Protein AF-A0A9Q3P5B2-F1 (afdb_monomer)

Secondary structure (DSSP, 8-state):
---SSTTTTGGGS-HHHHHHHHHHTT---EEE-TTS-EES-GGG-SEEEEEETTEEEEEETT-EEEEEPTT--TT--TTT-GGGEEEHHHHHHHHHHTTS-HHHHHHHHHHHTPPPPPHHHHHHHHHHHTT---SS--TTBPPHHHHS----

Sequence (152 aa):
MANLVLAASASKFDPLLLLGQAISARTDIHLLSNDNTKVFNLSLAMHLSLPAPNGRVSVPISLSMCYRKPGAPHEASPARDPDHFYDSQSILCFYLNQDKGFATYIQEANQKGCSFVSATKQKAVADFLAGKSASTEPSSVVALEAALCRGH

Organism: NCBI:txid1389203

Structure (mmCIF, N/CA/C/O backbone):
data_AF-A0A9Q3P5B2-F1
#
_entry.id   AF-A0A9Q3P5B2-F1
#
loop_
_atom_site.group_PDB
_atom_site.id
_atom_site.type_symbol
_atom_site.label_atom_id
_atom_site.label_alt_id
_atom_site.label_comp_id
_atom_site.label_asym_id
_atom_site.label_entity_id
_atom_site.label_seq_id
_atom_site.pdbx_PDB_ins_code
_atom_site.Cartn_x
_atom_site.Cartn_y
_atom_site.Cartn_z
_atom_site.occupancy
_atom_site.B_iso_or_equiv
_atom_site.auth_seq_id
_atom_site.auth_comp_id
_atom_site.auth_asym_id
_atom_site.auth_atom_id
_atom_site.pdbx_PDB_model_num
ATOM 1 N N . MET A 1 1 ? -0.878 -30.769 -6.584 1.00 31.31 1 MET A N 1
ATOM 2 C CA . MET A 1 1 ? -0.146 -29.525 -6.901 1.00 31.31 1 MET A CA 1
ATOM 3 C C . MET A 1 1 ? -1.177 -28.486 -7.313 1.00 31.31 1 MET A C 1
ATOM 5 O O . MET A 1 1 ? -1.642 -28.515 -8.441 1.00 31.31 1 MET A O 1
ATOM 9 N N . ALA A 1 2 ? -1.656 -27.687 -6.360 1.00 30.56 2 ALA A N 1
ATOM 10 C CA . ALA A 1 2 ? -2.751 -26.742 -6.569 1.00 30.56 2 ALA A CA 1
ATOM 11 C C . ALA A 1 2 ? -2.158 -25.352 -6.793 1.00 30.56 2 ALA A C 1
ATOM 13 O O . ALA A 1 2 ? -1.792 -24.688 -5.832 1.00 30.56 2 ALA A O 1
ATOM 14 N N . ASN A 1 3 ? -1.991 -24.944 -8.049 1.00 40.62 3 ASN A N 1
ATOM 15 C CA . ASN A 1 3 ? -1.517 -23.596 -8.340 1.00 40.62 3 ASN A CA 1
ATOM 16 C C . ASN A 1 3 ? -1.984 -23.128 -9.719 1.00 40.62 3 ASN A C 1
ATOM 18 O O . ASN A 1 3 ? -1.167 -23.040 -10.623 1.00 40.62 3 ASN A O 1
ATOM 22 N N . LEU A 1 4 ? -3.293 -22.899 -9.910 1.00 36.22 4 LEU A N 1
ATOM 23 C CA . LEU A 1 4 ? -3.784 -22.121 -11.061 1.00 36.22 4 LEU A CA 1
ATOM 24 C C . LEU A 1 4 ? -5.281 -21.743 -10.988 1.00 36.22 4 LEU A C 1
ATOM 26 O O . LEU A 1 4 ? -6.031 -22.040 -11.908 1.00 36.22 4 LEU A O 1
ATOM 30 N N . VAL A 1 5 ? -5.772 -21.117 -9.910 1.00 35.19 5 VAL A N 1
ATOM 31 C CA . VAL A 1 5 ? -7.160 -20.578 -9.931 1.00 35.19 5 VAL A CA 1
ATOM 32 C C . VAL A 1 5 ? -7.284 -19.137 -9.415 1.00 35.19 5 VAL A C 1
ATOM 34 O O . VAL A 1 5 ? -8.241 -18.454 -9.764 1.00 35.19 5 VAL A O 1
ATOM 37 N N . LEU A 1 6 ? -6.310 -18.589 -8.678 1.00 42.22 6 LEU A N 1
ATOM 38 C CA . LEU A 1 6 ? -6.523 -17.296 -8.005 1.00 42.22 6 LEU A CA 1
ATOM 39 C C . LEU A 1 6 ? -6.334 -16.039 -8.880 1.00 42.22 6 LEU A C 1
ATOM 41 O O . LEU A 1 6 ? -6.799 -14.969 -8.499 1.00 42.22 6 LEU A O 1
ATOM 45 N N . ALA A 1 7 ? -5.717 -16.146 -10.061 1.00 40.78 7 ALA A N 1
ATOM 46 C CA . ALA A 1 7 ? -5.562 -15.007 -10.976 1.00 40.78 7 ALA A CA 1
ATOM 47 C C . ALA A 1 7 ? -6.824 -14.721 -11.819 1.00 40.78 7 ALA A C 1
ATOM 49 O O . ALA A 1 7 ? -7.017 -13.597 -12.274 1.00 40.78 7 ALA A O 1
ATOM 50 N N . ALA A 1 8 ? -7.715 -15.703 -12.003 1.00 39.31 8 ALA A N 1
ATOM 51 C CA . ALA A 1 8 ? -8.845 -15.586 -12.931 1.00 39.31 8 ALA A CA 1
ATOM 52 C C . ALA A 1 8 ? -10.009 -14.721 -12.404 1.00 39.31 8 ALA A C 1
ATOM 54 O O . ALA A 1 8 ? -10.822 -14.227 -13.182 1.00 39.31 8 ALA A O 1
ATOM 55 N N . SER A 1 9 ? -10.100 -14.495 -11.089 1.00 38.41 9 SER A N 1
ATOM 56 C CA . SER A 1 9 ? -11.084 -13.575 -10.494 1.00 38.41 9 SER A CA 1
ATOM 57 C C . SER A 1 9 ? -10.569 -12.141 -10.335 1.00 38.41 9 SER A C 1
ATOM 59 O O . SER A 1 9 ? -11.378 -11.235 -10.141 1.00 38.41 9 SER A O 1
ATOM 61 N N . ALA A 1 10 ? -9.256 -11.912 -10.469 1.00 46.03 10 ALA A N 1
ATOM 62 C CA . ALA A 1 10 ? -8.683 -10.566 -10.571 1.00 46.03 10 ALA A CA 1
ATOM 63 C C . ALA A 1 10 ? -8.991 -9.910 -11.931 1.00 46.03 10 ALA A C 1
ATOM 65 O O . ALA A 1 10 ? -8.880 -8.700 -12.074 1.00 46.03 10 ALA A O 1
ATOM 66 N N . SER A 1 11 ? -9.461 -10.680 -12.919 1.00 47.25 11 SER A N 1
ATOM 67 C CA . SER A 1 11 ? -9.774 -10.193 -14.267 1.00 47.25 11 SER A CA 1
ATOM 68 C C . SER A 1 11 ? -11.002 -9.271 -14.362 1.00 47.25 11 SER A C 1
ATOM 70 O O . SER A 1 11 ? -11.316 -8.818 -15.455 1.00 47.25 11 SER A O 1
ATOM 72 N N . LYS A 1 12 ? -11.725 -8.993 -13.262 1.00 57.88 12 LYS A N 1
ATOM 73 C CA . LYS A 1 12 ? -12.868 -8.051 -13.261 1.00 57.88 12 LYS A CA 1
ATOM 74 C C . LYS A 1 12 ? -12.664 -6.795 -12.416 1.00 57.88 12 LYS A C 1
ATOM 76 O O . LYS A 1 12 ? -13.380 -5.823 -12.633 1.00 57.88 12 LYS A O 1
ATOM 81 N N . PHE A 1 13 ? -11.730 -6.802 -11.466 1.00 69.88 13 PHE A N 1
ATOM 82 C CA . PHE A 1 13 ? -11.519 -5.681 -10.552 1.00 69.88 13 PHE A CA 1
ATOM 83 C C . PHE A 1 13 ? -10.031 -5.498 -10.274 1.00 69.88 13 PHE A C 1
ATOM 85 O O . PHE A 1 13 ? -9.366 -6.419 -9.803 1.00 69.88 13 PHE A O 1
ATOM 92 N N . ASP A 1 14 ? -9.528 -4.295 -10.538 1.00 83.19 14 ASP A N 1
ATOM 93 C CA . ASP A 1 14 ? -8.144 -3.942 -10.251 1.00 83.19 14 ASP A CA 1
ATOM 94 C C . ASP A 1 14 ? -7.922 -3.860 -8.723 1.00 83.19 14 ASP A C 1
ATOM 96 O O . ASP A 1 14 ? -8.624 -3.111 -8.035 1.00 83.19 14 ASP A O 1
ATOM 100 N N . PRO A 1 15 ? -6.981 -4.638 -8.156 1.00 88.75 15 PRO A N 1
ATOM 101 C CA . PRO A 1 15 ? -6.785 -4.722 -6.709 1.00 88.75 15 PRO A CA 1
ATOM 102 C C . PRO A 1 15 ? -6.264 -3.416 -6.100 1.00 88.75 15 PRO A C 1
ATOM 104 O O . PRO A 1 15 ? -6.534 -3.136 -4.932 1.00 88.75 15 PRO A O 1
ATOM 107 N N . LEU A 1 16 ? -5.548 -2.601 -6.877 1.00 89.19 16 LEU A N 1
ATOM 108 C CA . LEU A 1 16 ? -5.087 -1.286 -6.451 1.00 89.19 16 LEU A CA 1
ATOM 109 C C . LEU A 1 16 ? -6.268 -0.306 -6.369 1.00 89.19 16 LEU A C 1
ATOM 111 O O . LEU A 1 16 ? -6.365 0.443 -5.394 1.00 89.19 16 LEU A O 1
ATOM 115 N N . LEU A 1 17 ? -7.205 -0.364 -7.321 1.00 88.56 17 LEU A N 1
ATOM 116 C CA . LEU A 1 17 ? -8.460 0.391 -7.253 1.00 88.56 17 LEU A CA 1
ATOM 117 C C . LEU A 1 17 ? -9.342 -0.066 -6.089 1.00 88.56 17 LEU A C 1
ATOM 119 O O . LEU A 1 17 ? -9.851 0.783 -5.361 1.00 88.56 17 LEU A O 1
ATOM 123 N N . LEU A 1 18 ? -9.494 -1.376 -5.864 1.00 90.88 18 LEU A N 1
ATOM 124 C CA . LEU A 1 18 ? -10.247 -1.894 -4.713 1.00 90.88 18 LEU A CA 1
ATOM 125 C C . LEU A 1 18 ? -9.634 -1.436 -3.384 1.00 90.88 18 LEU A C 1
ATOM 127 O O . LEU A 1 18 ? -10.363 -1.070 -2.463 1.00 90.88 18 LEU A O 1
ATOM 131 N N . LEU A 1 19 ? -8.302 -1.411 -3.281 1.00 92.25 19 LEU A N 1
ATOM 132 C CA . LEU A 1 19 ? -7.610 -0.899 -2.101 1.00 92.25 19 LEU A CA 1
ATOM 133 C C . LEU A 1 19 ? -7.865 0.603 -1.904 1.00 92.25 19 LEU A C 1
ATOM 135 O O . LEU A 1 19 ? -8.199 1.020 -0.796 1.00 92.25 19 LEU A O 1
ATOM 139 N N . GLY A 1 20 ? -7.751 1.408 -2.965 1.00 91.19 20 GLY A N 1
ATOM 140 C CA . GLY A 1 20 ? -8.055 2.841 -2.917 1.00 91.19 20 GLY A CA 1
ATOM 141 C C . GLY A 1 20 ? -9.511 3.118 -2.529 1.00 91.19 20 GLY A C 1
ATOM 142 O O . GLY A 1 20 ? -9.782 3.925 -1.645 1.00 91.19 20 GLY A O 1
ATOM 143 N N . GLN A 1 21 ? -10.465 2.383 -3.104 1.00 91.19 21 GLN A N 1
ATOM 144 C CA . GLN A 1 21 ? -11.877 2.459 -2.719 1.00 91.19 21 GLN A CA 1
ATOM 145 C C . GLN A 1 21 ? -12.075 2.099 -1.247 1.00 91.19 21 GLN A C 1
ATOM 147 O O . GLN A 1 21 ? -12.769 2.821 -0.531 1.00 91.19 21 GLN A O 1
ATOM 152 N N . ALA A 1 22 ? -11.430 1.025 -0.781 1.00 92.69 22 ALA A N 1
ATOM 153 C CA . ALA A 1 22 ? -11.531 0.594 0.603 1.00 92.69 22 ALA A CA 1
ATOM 154 C C . ALA A 1 22 ? -11.029 1.673 1.574 1.00 92.69 22 ALA A C 1
ATOM 156 O O . ALA A 1 22 ? -11.700 1.967 2.565 1.00 92.69 22 ALA A O 1
ATOM 157 N N . ILE A 1 23 ? -9.890 2.290 1.248 1.00 92.81 23 ILE A N 1
ATOM 158 C CA . ILE A 1 23 ? -9.281 3.395 1.994 1.00 92.81 23 ILE A CA 1
ATOM 159 C C . ILE A 1 23 ? -10.186 4.632 1.988 1.00 92.81 23 ILE A C 1
ATOM 161 O O . ILE A 1 23 ? -10.502 5.168 3.051 1.00 92.81 23 ILE A O 1
ATOM 165 N N . SER A 1 24 ? -10.627 5.071 0.808 1.00 90.31 24 SER A N 1
ATOM 166 C CA . SER A 1 24 ? -11.441 6.279 0.636 1.00 90.31 24 SER A CA 1
ATOM 167 C C . SER A 1 24 ? -12.786 6.167 1.363 1.00 90.31 24 SER A C 1
ATOM 169 O O . SER A 1 24 ? -13.172 7.071 2.108 1.00 90.31 24 SER A O 1
ATOM 171 N N . ALA A 1 25 ? -13.452 5.014 1.249 1.00 91.19 25 ALA A N 1
ATOM 172 C CA . ALA A 1 25 ? -14.713 4.722 1.930 1.00 91.19 25 ALA A CA 1
ATOM 173 C C . ALA A 1 25 ? -14.545 4.350 3.415 1.00 91.19 25 ALA A C 1
ATOM 175 O O . ALA A 1 25 ? -15.542 4.131 4.104 1.00 91.19 25 ALA A O 1
ATOM 176 N N . ARG A 1 26 ? -13.304 4.269 3.922 1.00 90.31 26 ARG A N 1
ATOM 177 C CA . ARG A 1 26 ? -12.974 3.809 5.285 1.00 90.31 26 ARG A CA 1
ATOM 178 C C . ARG A 1 26 ? -13.572 2.439 5.622 1.00 90.31 26 ARG A C 1
ATOM 180 O O . ARG A 1 26 ? -13.943 2.166 6.762 1.00 90.31 26 ARG A O 1
ATOM 187 N N . THR A 1 27 ? -13.672 1.581 4.619 1.00 92.69 27 THR A N 1
ATOM 188 C CA . THR A 1 27 ? -14.105 0.192 4.777 1.00 92.69 27 THR A CA 1
ATOM 189 C C . THR A 1 27 ? -12.958 -0.688 5.250 1.00 92.69 27 THR A C 1
ATOM 191 O O . THR A 1 27 ? -11.793 -0.458 4.933 1.00 92.69 27 THR A O 1
ATOM 194 N N . ASP A 1 28 ? -13.308 -1.724 6.005 1.00 92.06 28 ASP A N 1
ATOM 195 C CA . ASP A 1 28 ? -12.334 -2.602 6.640 1.00 92.06 28 ASP A CA 1
ATOM 196 C C . ASP A 1 28 ? -11.510 -3.403 5.613 1.00 92.06 28 ASP A C 1
ATOM 198 O O . ASP A 1 28 ? -12.073 -4.048 4.720 1.00 92.06 28 ASP A O 1
ATOM 202 N N . ILE A 1 29 ? -10.183 -3.396 5.771 1.00 94.62 29 ILE A N 1
ATOM 203 C CA . ILE A 1 29 ? -9.214 -4.199 5.014 1.00 94.62 29 ILE A CA 1
ATOM 204 C C . ILE A 1 29 ? -8.669 -5.272 5.961 1.00 94.62 29 ILE A C 1
ATOM 206 O O . ILE A 1 29 ? -7.936 -4.952 6.898 1.00 94.62 29 ILE A O 1
ATOM 210 N N . HIS A 1 30 ? -8.968 -6.550 5.704 1.00 95.75 30 HIS A N 1
ATOM 211 C CA . HIS A 1 30 ? -8.414 -7.619 6.537 1.00 95.75 30 HIS A CA 1
ATOM 212 C C . HIS A 1 30 ? -7.038 -8.036 6.031 1.00 95.75 30 HIS A C 1
ATOM 214 O O . HIS A 1 30 ? -6.872 -8.355 4.852 1.00 95.75 30 HIS A O 1
ATOM 220 N N . LEU A 1 31 ? -6.091 -8.137 6.956 1.00 95.50 31 LEU A N 1
ATOM 221 C CA . LEU A 1 31 ? -4.859 -8.884 6.761 1.00 95.50 31 LEU A CA 1
ATOM 222 C C . LEU A 1 31 ? -5.120 -10.343 7.134 1.00 95.50 31 LEU A C 1
ATOM 224 O O . LEU A 1 31 ? -5.635 -10.615 8.218 1.00 95.50 31 LEU A O 1
ATOM 228 N N . LEU A 1 32 ? -4.780 -11.275 6.252 1.00 96.31 32 LEU A N 1
ATOM 229 C CA . LEU A 1 32 ? -5.000 -12.705 6.450 1.00 96.31 32 LEU A CA 1
ATOM 230 C C . LEU A 1 32 ? -3.672 -13.459 6.391 1.00 96.31 32 LEU A C 1
ATOM 232 O O . LEU A 1 32 ? -2.861 -13.208 5.501 1.00 96.31 32 LEU A O 1
ATOM 236 N N . SER A 1 33 ? -3.454 -14.389 7.320 1.00 94.75 33 SER A N 1
ATOM 237 C CA . SER A 1 33 ? -2.330 -15.331 7.289 1.00 94.75 33 SER A CA 1
ATOM 238 C C . SER A 1 33 ? -2.503 -16.387 6.186 1.00 94.75 33 SER A C 1
ATOM 240 O O . SER A 1 33 ? -3.492 -16.389 5.447 1.00 94.75 33 SER A O 1
ATOM 242 N N . ASN A 1 34 ? -1.541 -17.308 6.073 1.00 90.75 34 ASN A N 1
ATOM 243 C CA . ASN A 1 34 ? -1.633 -18.439 5.147 1.00 90.75 34 ASN A CA 1
ATOM 244 C C . ASN A 1 34 ? -2.848 -19.340 5.438 1.00 90.75 34 ASN A C 1
ATOM 246 O O . ASN A 1 34 ? -3.524 -19.788 4.519 1.00 90.75 34 ASN A O 1
ATOM 250 N N . ASP A 1 35 ? -3.179 -19.528 6.717 1.00 92.69 35 ASP A N 1
ATOM 251 C CA . ASP A 1 35 ? -4.324 -20.325 7.179 1.00 92.69 35 ASP A CA 1
ATOM 252 C C . ASP A 1 35 ? -5.647 -19.541 7.155 1.00 92.69 35 ASP A C 1
ATOM 254 O O . ASP A 1 35 ? -6.587 -19.850 7.887 1.00 92.69 35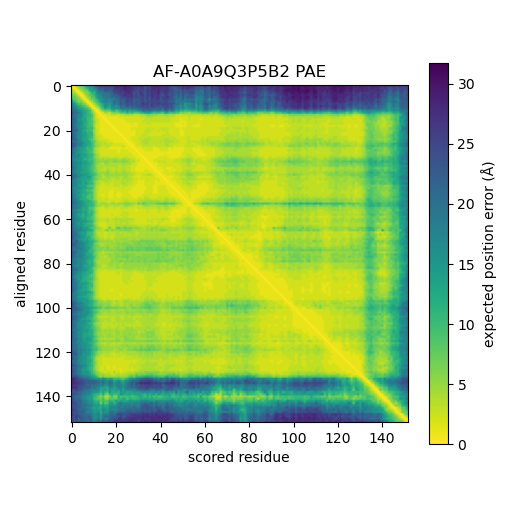 ASP A O 1
ATOM 258 N N . ASN A 1 36 ? -5.714 -18.475 6.349 1.00 89.44 36 ASN A N 1
ATOM 259 C CA . ASN A 1 36 ? -6.895 -17.633 6.162 1.00 89.44 36 ASN A CA 1
ATOM 260 C C . ASN A 1 36 ? -7.440 -17.012 7.468 1.00 89.44 36 ASN A C 1
ATOM 262 O O . ASN A 1 36 ? -8.622 -16.680 7.578 1.00 89.44 36 ASN A O 1
ATOM 266 N N . THR A 1 37 ? -6.574 -16.848 8.471 1.00 95.44 37 THR A N 1
ATOM 267 C CA . THR A 1 37 ? -6.921 -16.280 9.777 1.00 95.44 37 THR A CA 1
ATOM 268 C C . THR A 1 37 ? -6.583 -14.795 9.798 1.00 95.44 37 THR A C 1
ATOM 270 O O . THR A 1 37 ? -5.531 -14.389 9.304 1.00 95.44 37 THR A O 1
ATOM 273 N N . LYS A 1 38 ? -7.462 -13.965 10.374 1.00 95.19 38 LYS A N 1
ATOM 274 C CA . LYS A 1 38 ? -7.194 -12.527 10.504 1.00 95.19 38 LYS A CA 1
ATOM 275 C C . LYS A 1 38 ? -5.981 -12.280 11.396 1.00 95.19 38 LYS A C 1
ATOM 277 O O . LYS A 1 38 ? -5.909 -12.788 12.511 1.00 95.19 38 LYS A O 1
ATOM 282 N N . VAL A 1 39 ? -5.068 -11.451 10.910 1.00 95.44 39 VAL A N 1
ATOM 283 C CA . VAL A 1 39 ? -3.901 -10.961 11.645 1.00 95.44 39 VAL A CA 1
ATOM 284 C C . VAL A 1 39 ? -3.933 -9.437 11.707 1.00 95.44 39 VAL A C 1
ATOM 2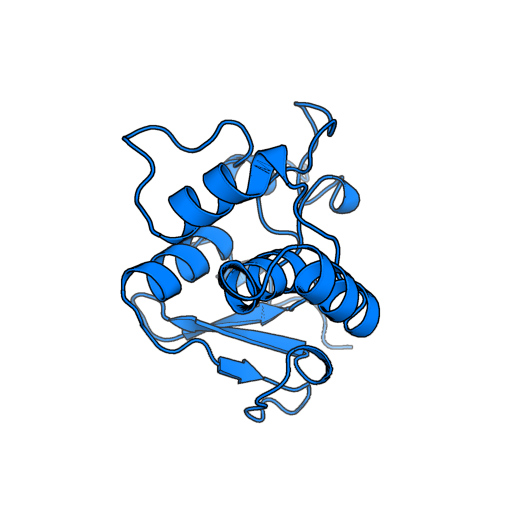86 O O . VAL A 1 39 ? -4.654 -8.786 10.956 1.00 95.44 39 VAL A O 1
ATOM 289 N N . PHE A 1 40 ? -3.147 -8.854 12.608 1.00 90.19 40 PHE A N 1
ATOM 290 C CA . PHE A 1 40 ? -3.120 -7.400 12.830 1.00 90.19 40 PHE A CA 1
ATOM 291 C C . PHE A 1 40 ? -1.777 -6.762 12.462 1.00 90.19 40 PHE A C 1
ATOM 293 O O . PHE A 1 40 ? -1.567 -5.574 12.685 1.00 90.19 40 PHE A O 1
ATOM 300 N N . ASN A 1 41 ? -0.860 -7.546 11.892 1.00 85.75 41 ASN A N 1
ATOM 301 C CA . ASN A 1 41 ? 0.449 -7.081 11.459 1.00 85.75 41 ASN A CA 1
ATOM 302 C C . ASN A 1 41 ? 0.723 -7.537 10.023 1.00 85.75 41 ASN A C 1
ATOM 304 O O . ASN A 1 41 ? 0.572 -8.714 9.699 1.00 85.75 41 ASN A O 1
ATOM 308 N N . LEU A 1 42 ? 1.174 -6.597 9.190 1.00 88.31 42 LEU A N 1
ATOM 309 C CA . LEU A 1 42 ? 1.624 -6.830 7.818 1.00 88.31 42 LEU A CA 1
ATOM 310 C C . LEU A 1 42 ? 2.714 -7.903 7.722 1.00 88.31 42 LEU A C 1
ATOM 312 O O . LEU A 1 42 ? 2.724 -8.638 6.746 1.00 88.31 42 LEU A O 1
ATOM 316 N N . SER A 1 43 ? 3.592 -8.034 8.722 1.00 87.88 43 SER A N 1
ATOM 317 C CA . SER A 1 43 ? 4.645 -9.064 8.728 1.00 87.88 43 SER A CA 1
ATOM 318 C C . SER A 1 43 ? 4.106 -10.498 8.814 1.00 87.88 43 SER A C 1
ATOM 320 O O . SER A 1 43 ? 4.815 -11.433 8.463 1.00 87.88 43 SER A O 1
ATOM 322 N N . LEU A 1 44 ? 2.874 -10.684 9.303 1.00 91.00 44 LEU A N 1
ATOM 323 C CA . LEU A 1 44 ? 2.217 -11.994 9.429 1.00 91.00 44 LEU A CA 1
ATOM 324 C C . LEU A 1 44 ? 1.173 -12.233 8.328 1.00 91.00 44 LEU A C 1
ATOM 326 O O . LEU A 1 44 ? 0.576 -13.308 8.252 1.00 91.00 44 LEU A O 1
ATOM 330 N N . ALA A 1 45 ? 0.905 -11.215 7.512 1.00 93.75 45 ALA A N 1
ATOM 331 C CA . ALA A 1 45 ? -0.112 -11.252 6.480 1.00 93.75 45 ALA A CA 1
ATOM 332 C C . ALA A 1 45 ? 0.454 -11.894 5.213 1.00 93.75 45 ALA A C 1
ATOM 334 O O . ALA A 1 45 ? 1.501 -11.484 4.734 1.00 93.75 45 ALA A O 1
ATOM 335 N N . MET A 1 46 ? -0.266 -12.856 4.645 1.00 94.50 46 MET A N 1
ATOM 336 C CA . MET A 1 46 ? 0.012 -13.442 3.330 1.00 94.50 46 MET A CA 1
ATOM 337 C C . MET A 1 46 ? -0.975 -12.949 2.270 1.00 94.50 46 MET A C 1
ATOM 339 O O . MET A 1 46 ? -0.625 -12.850 1.094 1.00 94.50 46 MET A O 1
ATOM 343 N N . HIS A 1 47 ? -2.188 -12.571 2.688 1.00 93.62 47 HIS A N 1
ATOM 344 C CA . HIS A 1 47 ? -3.221 -12.041 1.805 1.00 93.62 47 HIS A CA 1
ATOM 345 C C . HIS A 1 47 ? -3.886 -10.787 2.385 1.00 93.62 47 HIS A C 1
ATOM 347 O O . HIS A 1 47 ? -4.036 -10.637 3.599 1.00 93.62 47 HIS A O 1
ATOM 353 N N . LEU A 1 48 ? -4.334 -9.905 1.498 1.00 94.19 48 LEU A N 1
ATOM 354 C CA . LEU A 1 48 ? -5.256 -8.811 1.764 1.00 94.19 48 LEU A CA 1
ATOM 355 C C . LEU A 1 48 ? -6.654 -9.233 1.322 1.00 94.19 48 LEU A C 1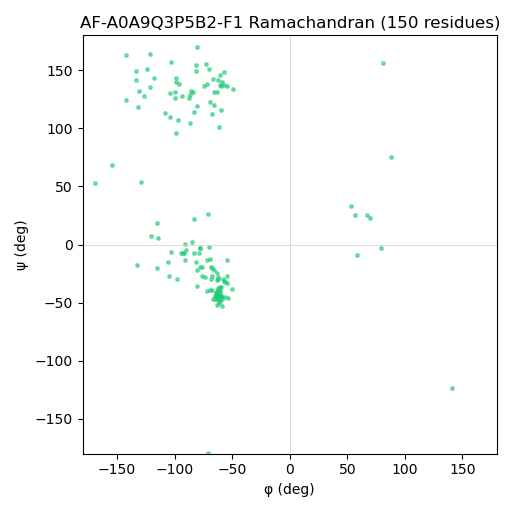
ATOM 357 O O . LEU A 1 48 ? -6.857 -9.594 0.167 1.00 94.19 48 LEU A O 1
ATOM 361 N N . SER A 1 49 ? -7.634 -9.150 2.213 1.00 94.81 49 SER A N 1
ATOM 362 C CA . SER A 1 49 ? -9.040 -9.297 1.842 1.00 94.81 49 SER A CA 1
ATOM 363 C C . SER A 1 49 ? -9.658 -7.919 1.667 1.00 94.81 49 SER A C 1
ATOM 365 O O . SER A 1 49 ? -9.905 -7.220 2.654 1.00 94.81 49 SER A O 1
ATOM 367 N N . LEU A 1 50 ? -9.922 -7.542 0.421 1.00 93.69 50 LEU A N 1
ATOM 368 C CA . LEU A 1 50 ? -10.468 -6.243 0.038 1.00 93.69 50 LEU A CA 1
ATOM 369 C C . LEU A 1 50 ? -11.983 -6.337 -0.192 1.00 93.69 50 LEU A C 1
ATOM 371 O O . LEU A 1 50 ? -12.438 -7.334 -0.755 1.00 93.69 50 LEU A O 1
ATOM 375 N N . PRO A 1 51 ? -12.778 -5.339 0.228 1.00 91.75 51 PRO A N 1
ATOM 376 C CA . PRO A 1 51 ? -14.188 -5.263 -0.140 1.00 91.75 51 PRO A CA 1
ATOM 377 C C . PRO A 1 51 ? -14.344 -5.112 -1.661 1.00 91.75 51 PRO A C 1
ATOM 379 O O . PRO A 1 51 ? -13.569 -4.414 -2.307 1.00 91.75 51 PRO A O 1
ATOM 382 N N . ALA A 1 52 ? -15.354 -5.769 -2.223 1.00 89.00 52 ALA A N 1
ATOM 383 C CA . ALA A 1 52 ? -15.724 -5.703 -3.635 1.00 89.00 52 ALA A CA 1
ATOM 384 C C . ALA A 1 52 ? -17.261 -5.728 -3.771 1.00 89.00 52 ALA A C 1
ATOM 386 O O . ALA A 1 52 ? -17.940 -6.148 -2.830 1.00 89.00 52 ALA A O 1
ATOM 387 N N . PRO A 1 53 ? -17.846 -5.332 -4.922 1.00 84.19 53 PRO A N 1
ATOM 388 C CA . PRO A 1 53 ? -19.303 -5.200 -5.070 1.00 84.19 53 PRO A CA 1
ATOM 389 C C . PRO A 1 53 ? -20.121 -6.453 -4.713 1.00 84.19 53 PRO A C 1
ATOM 391 O O . PRO A 1 53 ? -21.276 -6.347 -4.316 1.00 84.19 53 PRO A O 1
ATOM 394 N N . ASN A 1 54 ? -19.530 -7.641 -4.850 1.00 85.25 54 ASN A N 1
ATOM 395 C CA . ASN A 1 54 ? -20.162 -8.938 -4.606 1.00 85.25 54 ASN A CA 1
ATOM 396 C C . ASN A 1 54 ? -19.544 -9.714 -3.426 1.00 85.25 54 ASN A C 1
ATOM 398 O O . ASN A 1 54 ? -19.725 -10.927 -3.335 1.00 85.25 54 ASN A O 1
ATOM 402 N N . GLY A 1 55 ? -18.812 -9.043 -2.529 1.00 89.38 55 GLY A N 1
ATOM 403 C CA . GLY A 1 55 ? -18.237 -9.669 -1.340 1.00 89.38 55 GLY A CA 1
ATOM 404 C C . GLY A 1 55 ? -16.839 -9.155 -1.026 1.00 89.38 55 GLY A C 1
ATOM 405 O O . GLY A 1 55 ? -16.635 -7.960 -0.816 1.00 89.38 55 GLY A O 1
ATOM 406 N N . ARG A 1 56 ? -15.869 -10.068 -0.940 1.00 91.38 56 ARG A N 1
ATOM 407 C CA . ARG A 1 56 ? -14.463 -9.721 -0.716 1.00 91.38 56 ARG A CA 1
ATOM 408 C C . ARG A 1 56 ? -13.562 -10.480 -1.676 1.00 91.38 56 ARG A C 1
ATOM 410 O O . ARG A 1 56 ? -13.785 -11.658 -1.937 1.00 91.38 56 ARG A O 1
ATOM 417 N N . VAL A 1 57 ? -12.528 -9.807 -2.156 1.00 90.81 57 VAL A N 1
ATOM 418 C CA . VAL A 1 57 ? -11.486 -10.375 -3.014 1.00 90.81 57 VAL A CA 1
ATOM 419 C C . VAL A 1 57 ? -10.239 -10.584 -2.163 1.00 90.81 57 VAL A C 1
ATOM 421 O O . VAL A 1 57 ? -9.836 -9.683 -1.432 1.00 90.81 57 VAL A O 1
ATOM 424 N N . SER A 1 58 ? -9.649 -11.778 -2.230 1.00 91.31 58 SER A N 1
ATOM 425 C CA . SER A 1 58 ? -8.374 -12.073 -1.571 1.00 91.31 58 SER A CA 1
ATOM 426 C C . SER A 1 58 ? -7.226 -11.845 -2.549 1.00 91.31 58 SER A C 1
ATOM 428 O O . SER A 1 58 ? -7.252 -12.364 -3.663 1.00 91.31 58 SER A O 1
ATOM 430 N N . VAL A 1 59 ? -6.235 -11.061 -2.136 1.00 91.00 59 VAL A N 1
ATOM 431 C CA . VAL A 1 59 ? -5.104 -10.621 -2.955 1.00 91.00 59 VAL A CA 1
ATOM 432 C C . VAL A 1 59 ? -3.803 -10.968 -2.228 1.00 91.00 59 VAL A C 1
ATOM 434 O O . VAL A 1 59 ? -3.668 -10.589 -1.068 1.00 91.00 59 VAL A O 1
ATOM 437 N N . PRO A 1 60 ? -2.831 -11.661 -2.845 1.00 91.88 60 PRO A N 1
ATOM 438 C CA . PRO A 1 60 ? -1.535 -11.912 -2.209 1.00 91.88 60 PRO A CA 1
ATOM 439 C C . PRO A 1 60 ? -0.821 -10.603 -1.845 1.00 91.88 60 PRO A C 1
ATOM 441 O O . PRO A 1 60 ? -0.810 -9.672 -2.648 1.00 91.88 60 PRO A O 1
ATOM 444 N N . ILE A 1 61 ? -0.171 -10.525 -0.677 1.00 90.88 61 ILE A N 1
ATOM 445 C CA . ILE A 1 61 ? 0.549 -9.295 -0.280 1.00 90.88 61 ILE A CA 1
ATOM 446 C C . ILE A 1 61 ? 1.701 -8.955 -1.239 1.00 90.88 61 ILE A C 1
ATOM 448 O O . ILE A 1 61 ? 2.018 -7.786 -1.431 1.00 90.88 61 ILE A O 1
ATOM 452 N N . SER A 1 62 ? 2.280 -9.968 -1.887 1.00 88.62 62 SER A N 1
ATOM 453 C CA . SER A 1 62 ? 3.362 -9.828 -2.866 1.00 88.62 62 SER A CA 1
ATOM 454 C C . SER A 1 62 ? 2.862 -9.532 -4.281 1.00 88.62 62 SER A C 1
ATOM 456 O O . SER A 1 62 ? 3.670 -9.464 -5.201 1.00 88.62 62 SER A O 1
ATOM 458 N N . LEU A 1 63 ? 1.546 -9.392 -4.494 1.00 88.50 63 LEU A N 1
ATOM 459 C CA . LEU A 1 63 ? 1.020 -9.073 -5.817 1.00 88.50 63 LEU A CA 1
ATOM 460 C C . LEU A 1 63 ? 1.483 -7.672 -6.227 1.00 88.50 63 LEU A C 1
ATOM 462 O O . LEU A 1 63 ? 1.118 -6.695 -5.563 1.00 88.50 63 LEU A O 1
ATOM 466 N N . SER A 1 64 ? 2.222 -7.590 -7.337 1.00 87.06 64 SER A N 1
ATOM 467 C CA . SER A 1 64 ? 2.556 -6.335 -8.013 1.00 87.06 64 SER A CA 1
ATOM 468 C C . SER A 1 64 ? 1.282 -5.614 -8.436 1.00 87.06 64 SER A C 1
ATOM 470 O O . SER A 1 64 ? 0.501 -6.104 -9.251 1.00 87.06 64 SER A O 1
ATOM 472 N N . MET A 1 65 ? 1.068 -4.442 -7.854 1.00 84.38 65 MET A N 1
ATOM 473 C CA . MET A 1 65 ? -0.030 -3.551 -8.187 1.00 84.38 65 MET A CA 1
ATOM 474 C C . MET A 1 65 ? 0.324 -2.734 -9.422 1.00 84.38 65 MET A C 1
ATOM 476 O O . MET A 1 65 ? 1.486 -2.433 -9.668 1.00 84.38 65 MET A O 1
ATOM 480 N N . CYS A 1 66 ? -0.674 -2.278 -10.171 1.00 85.75 66 CYS A N 1
ATOM 481 C CA . CYS A 1 66 ? -0.464 -1.484 -11.379 1.00 85.75 66 CYS A CA 1
ATOM 482 C C . CYS A 1 66 ? 0.055 -0.048 -11.118 1.00 85.75 66 CYS A C 1
ATOM 484 O O . CYS A 1 66 ? -0.177 0.833 -11.936 1.00 85.75 66 CYS A O 1
ATOM 486 N N . TYR A 1 67 ? 0.758 0.211 -10.005 1.00 85.56 67 TYR A N 1
ATOM 487 C CA . TYR A 1 67 ? 1.390 1.493 -9.679 1.00 85.56 67 TYR A CA 1
ATOM 488 C C . TYR A 1 67 ? 2.906 1.424 -9.903 1.00 85.56 67 TYR A C 1
ATOM 490 O O . TYR A 1 67 ? 3.644 0.779 -9.154 1.00 85.56 67 TYR A O 1
ATOM 498 N N . ARG A 1 68 ? 3.385 2.121 -10.929 1.00 88.94 68 ARG A N 1
ATOM 499 C CA . ARG A 1 68 ? 4.781 2.135 -11.370 1.00 88.94 68 ARG A CA 1
ATOM 500 C C . ARG A 1 68 ? 5.696 2.907 -10.408 1.00 88.94 68 ARG A C 1
ATOM 502 O O . ARG A 1 68 ? 5.366 4.005 -9.947 1.00 88.94 68 ARG A O 1
ATOM 509 N N . LYS A 1 69 ? 6.881 2.355 -10.143 1.00 89.19 69 LYS A N 1
ATOM 510 C CA . LYS A 1 69 ? 7.960 2.993 -9.374 1.00 89.19 69 LYS A CA 1
ATOM 511 C C . LYS A 1 69 ? 8.633 4.120 -10.180 1.00 89.19 69 LYS A C 1
ATOM 513 O O . LYS A 1 69 ? 8.619 4.103 -11.411 1.00 89.19 69 LYS A O 1
ATOM 518 N N . PRO A 1 70 ? 9.260 5.112 -9.522 1.00 86.69 70 PRO A N 1
ATOM 519 C CA . PRO A 1 70 ? 10.072 6.116 -10.210 1.00 86.69 70 PRO A CA 1
ATOM 520 C C . PRO A 1 70 ? 11.169 5.485 -11.078 1.00 86.69 70 PRO A C 1
ATOM 522 O O . PRO A 1 70 ? 11.855 4.572 -10.630 1.00 86.69 70 PRO A O 1
ATOM 525 N N . GLY A 1 71 ? 11.354 5.998 -12.297 1.00 85.31 71 GLY A N 1
ATOM 526 C CA . GLY A 1 71 ? 12.418 5.554 -13.207 1.00 85.31 71 GLY A CA 1
ATOM 527 C C . GLY A 1 71 ? 12.141 4.246 -13.952 1.00 85.31 71 GLY A C 1
ATOM 528 O O . GLY A 1 71 ? 12.945 3.861 -14.794 1.00 85.31 71 GLY A O 1
ATOM 529 N N . ALA A 1 72 ? 11.016 3.579 -13.689 1.00 87.88 72 ALA A N 1
ATOM 530 C CA . ALA A 1 72 ? 10.619 2.410 -14.461 1.00 87.88 72 ALA A CA 1
ATOM 531 C C . ALA A 1 72 ? 10.276 2.776 -15.924 1.00 87.88 72 ALA A C 1
ATOM 533 O O . ALA A 1 72 ? 9.658 3.827 -16.151 1.00 87.88 72 ALA A O 1
ATOM 534 N N . PRO A 1 73 ? 10.623 1.914 -16.902 1.00 87.62 73 PRO A N 1
ATOM 535 C CA . PRO A 1 73 ? 10.324 2.130 -18.316 1.00 87.62 73 PRO A CA 1
ATOM 536 C C . PRO A 1 73 ? 8.832 2.322 -18.584 1.00 87.62 73 PRO A C 1
ATOM 538 O O . PRO A 1 73 ? 7.979 1.736 -17.911 1.00 87.62 73 PRO A O 1
ATOM 541 N N . HIS A 1 74 ? 8.500 3.119 -19.603 1.00 83.69 74 HIS A N 1
ATOM 542 C CA . HIS A 1 74 ? 7.100 3.368 -19.948 1.00 83.69 74 HIS A CA 1
ATOM 543 C C . HIS A 1 74 ? 6.399 2.121 -20.507 1.00 83.69 74 HIS A C 1
ATOM 545 O O . HIS A 1 74 ? 5.197 1.959 -20.296 1.00 83.69 74 HIS A O 1
ATOM 551 N N . GLU A 1 75 ? 7.142 1.227 -21.161 1.00 84.12 75 GLU A N 1
ATOM 552 C CA . GLU A 1 75 ? 6.625 -0.042 -21.689 1.00 84.12 75 GLU A CA 1
ATOM 553 C C . GLU A 1 75 ? 6.568 -1.178 -20.657 1.00 84.12 75 GLU A C 1
ATOM 555 O O . GLU A 1 75 ? 6.0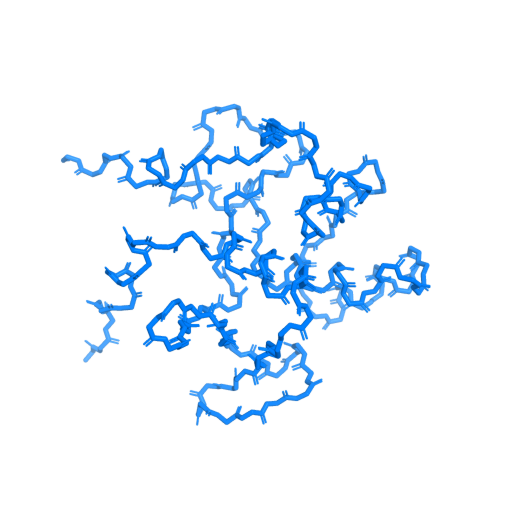09 -2.233 -20.954 1.00 84.12 75 GLU A O 1
ATOM 560 N N . ALA A 1 76 ? 7.111 -0.970 -19.450 1.00 84.62 76 ALA A N 1
ATOM 561 C CA . ALA A 1 76 ? 7.097 -1.982 -18.401 1.00 84.62 76 ALA A CA 1
ATOM 562 C C . ALA A 1 76 ? 5.655 -2.349 -18.036 1.00 84.62 76 ALA A C 1
ATOM 564 O O . ALA A 1 76 ? 4.806 -1.462 -17.864 1.00 84.62 76 ALA A O 1
ATOM 565 N N . SER A 1 77 ? 5.407 -3.644 -17.865 1.00 81.50 77 SER A N 1
ATOM 566 C CA . SER A 1 77 ? 4.106 -4.197 -17.488 1.00 81.50 77 SER A CA 1
ATOM 567 C C . SER A 1 77 ? 4.205 -4.914 -16.140 1.00 81.50 77 SER A C 1
ATOM 569 O O . SER A 1 77 ? 5.206 -5.574 -15.881 1.00 81.50 77 SER A O 1
ATOM 571 N N . PRO A 1 78 ? 3.188 -4.854 -15.268 1.00 77.25 78 PRO A N 1
ATOM 572 C CA . PRO A 1 78 ? 3.276 -5.489 -13.951 1.00 77.25 78 PRO A CA 1
ATOM 573 C C . PRO A 1 78 ? 3.324 -7.025 -14.030 1.00 77.25 78 PRO A C 1
ATOM 575 O O . PRO A 1 78 ? 3.792 -7.661 -13.092 1.00 77.25 78 PRO A O 1
ATOM 578 N N . ALA A 1 79 ? 2.883 -7.622 -15.145 1.00 77.38 79 ALA A N 1
ATOM 579 C CA . ALA A 1 79 ? 2.950 -9.065 -15.370 1.00 77.38 79 ALA A CA 1
ATOM 580 C C . ALA A 1 79 ? 4.335 -9.552 -15.835 1.00 77.38 79 ALA A C 1
ATOM 582 O O . ALA A 1 79 ? 4.736 -10.656 -15.475 1.00 77.38 79 ALA A O 1
ATOM 583 N N . ARG A 1 80 ? 5.052 -8.763 -16.651 1.00 81.00 80 ARG A N 1
ATOM 584 C CA . ARG A 1 80 ? 6.373 -9.145 -17.192 1.00 81.00 80 ARG A CA 1
ATOM 585 C C . ARG A 1 80 ? 7.533 -8.545 -16.401 1.00 81.00 80 ARG A C 1
ATOM 587 O O . ARG A 1 80 ? 8.580 -9.170 -16.303 1.00 81.00 80 ARG A O 1
ATOM 594 N N . ASP A 1 81 ? 7.318 -7.374 -15.810 1.00 86.12 81 ASP A N 1
ATOM 595 C CA . ASP A 1 81 ? 8.335 -6.550 -15.161 1.00 86.12 81 ASP A CA 1
ATOM 596 C C . ASP A 1 81 ? 7.903 -6.144 -13.731 1.00 86.12 81 ASP A C 1
ATOM 598 O O . ASP A 1 81 ? 7.863 -4.954 -13.402 1.00 86.12 81 ASP A O 1
ATOM 602 N N . PRO A 1 82 ? 7.536 -7.102 -12.857 1.00 84.19 82 PRO A N 1
ATOM 603 C CA . PRO A 1 82 ? 6.914 -6.823 -11.559 1.00 84.19 82 PRO A CA 1
ATOM 604 C C . PRO A 1 82 ? 7.760 -5.926 -10.642 1.00 84.19 82 PRO A C 1
ATOM 606 O O . PRO A 1 82 ? 7.199 -5.147 -9.870 1.00 84.19 82 PRO A O 1
ATOM 609 N N . ASP A 1 83 ? 9.090 -5.970 -10.755 1.00 89.00 83 ASP A N 1
ATOM 610 C CA . ASP A 1 83 ? 10.023 -5.146 -9.977 1.00 89.00 83 ASP A CA 1
ATOM 611 C C . ASP A 1 83 ? 9.883 -3.641 -10.233 1.00 89.00 83 ASP A C 1
ATOM 613 O O . ASP A 1 83 ? 10.198 -2.826 -9.358 1.00 89.00 83 ASP A O 1
ATOM 617 N N . HIS A 1 84 ? 9.367 -3.256 -11.402 1.00 90.69 84 HIS A N 1
ATOM 618 C CA . HIS A 1 84 ? 9.094 -1.868 -11.772 1.00 90.69 84 HIS A CA 1
ATOM 619 C C . HIS A 1 84 ? 7.817 -1.305 -11.146 1.00 90.69 84 HIS A C 1
ATOM 621 O O . HIS A 1 84 ? 7.524 -0.117 -11.301 1.00 90.69 84 HIS A O 1
ATOM 627 N N . PHE A 1 85 ? 7.078 -2.126 -10.408 1.00 90.94 85 PHE A N 1
ATOM 628 C CA . PHE A 1 85 ? 5.802 -1.783 -9.807 1.00 90.94 85 PHE A CA 1
ATOM 629 C C . PHE A 1 85 ? 5.838 -2.010 -8.299 1.00 90.94 85 PHE A C 1
ATOM 631 O O . PHE A 1 85 ? 6.611 -2.819 -7.784 1.00 90.94 85 PHE A O 1
ATOM 638 N N . TYR A 1 86 ? 5.044 -1.240 -7.563 1.00 91.38 86 TYR A N 1
ATOM 639 C CA . TYR A 1 86 ? 4.861 -1.487 -6.138 1.00 91.38 86 TYR A CA 1
ATOM 640 C C . TYR A 1 86 ? 3.962 -2.699 -5.936 1.00 91.38 86 TYR A C 1
ATOM 642 O O . TYR A 1 86 ? 2.932 -2.820 -6.587 1.00 91.38 86 TYR A O 1
ATOM 650 N N . ASP A 1 87 ? 4.322 -3.575 -5.010 1.00 91.44 87 ASP A N 1
ATOM 651 C CA . ASP A 1 87 ? 3.446 -4.643 -4.547 1.00 91.44 87 ASP A CA 1
ATOM 652 C C . ASP A 1 87 ? 2.427 -4.142 -3.505 1.00 91.44 87 ASP A C 1
ATOM 654 O O . ASP A 1 87 ? 2.500 -3.019 -2.987 1.00 91.44 87 ASP A O 1
ATOM 658 N N . SER A 1 88 ? 1.464 -5.005 -3.194 1.00 91.62 88 SER A N 1
ATOM 659 C CA . SER A 1 88 ? 0.359 -4.704 -2.284 1.00 91.62 88 SER A CA 1
ATOM 660 C C . SER A 1 88 ? 0.827 -4.393 -0.858 1.00 91.62 88 SER A C 1
ATOM 662 O O . SER A 1 88 ? 0.287 -3.491 -0.210 1.00 91.62 88 SER A O 1
ATOM 664 N N . GLN A 1 89 ? 1.854 -5.095 -0.375 1.00 93.50 89 GLN A N 1
ATOM 665 C CA . GLN A 1 89 ? 2.466 -4.868 0.933 1.00 93.50 89 GLN A CA 1
ATOM 666 C C . GLN A 1 89 ? 3.111 -3.480 1.000 1.00 93.50 89 GLN A C 1
ATOM 668 O O . GLN A 1 89 ? 2.920 -2.760 1.982 1.00 93.50 89 GLN A O 1
ATOM 673 N N . SER A 1 90 ? 3.840 -3.088 -0.045 1.00 93.94 90 SER A N 1
ATOM 674 C CA . SER A 1 90 ? 4.523 -1.796 -0.154 1.00 93.94 90 SER A CA 1
ATOM 675 C C . SER A 1 90 ? 3.542 -0.621 -0.128 1.00 93.94 90 SER A C 1
ATOM 677 O O . SER A 1 90 ? 3.719 0.319 0.655 1.00 93.94 90 SER A O 1
ATOM 679 N N . ILE A 1 91 ? 2.469 -0.688 -0.927 1.00 93.19 91 ILE A N 1
ATOM 680 C CA . ILE A 1 91 ? 1.429 0.353 -0.970 1.00 93.19 91 ILE A CA 1
ATOM 681 C C . ILE A 1 91 ? 0.692 0.457 0.371 1.00 93.19 91 ILE A C 1
ATOM 683 O O . ILE A 1 91 ? 0.512 1.560 0.896 1.00 93.19 91 ILE A O 1
ATOM 687 N N . LEU A 1 92 ? 0.310 -0.674 0.972 1.00 93.50 92 LEU A N 1
ATOM 688 C CA . LEU A 1 92 ? -0.392 -0.663 2.254 1.00 93.50 92 LEU A CA 1
ATOM 689 C C . LEU A 1 92 ? 0.513 -0.200 3.406 1.00 93.50 92 LEU A C 1
ATOM 691 O O . LEU A 1 92 ? 0.079 0.567 4.265 1.00 93.50 92 LEU A O 1
ATOM 695 N N . CYS A 1 93 ? 1.783 -0.613 3.417 1.00 94.06 93 CYS A N 1
ATOM 696 C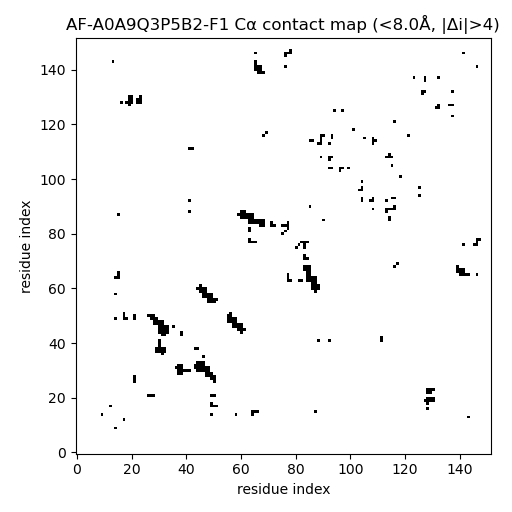 CA . CYS A 1 93 ? 2.752 -0.165 4.416 1.00 94.06 93 CYS A CA 1
ATOM 697 C C . CYS A 1 93 ? 2.974 1.349 4.343 1.00 94.06 93 CYS A C 1
ATOM 699 O O . CYS A 1 93 ? 3.060 1.999 5.384 1.00 94.06 93 CYS A O 1
ATOM 701 N N . PHE A 1 94 ? 3.024 1.923 3.138 1.00 94.06 94 PHE A N 1
ATOM 702 C CA . PHE A 1 94 ? 3.058 3.373 2.964 1.00 94.06 94 PHE A CA 1
ATOM 703 C C . PHE A 1 94 ? 1.824 4.045 3.581 1.00 94.06 94 PHE A C 1
ATOM 705 O O . PHE A 1 94 ? 1.969 4.918 4.437 1.00 94.06 94 PHE A O 1
ATOM 712 N N . TYR A 1 95 ? 0.620 3.595 3.216 1.00 92.50 95 TYR A N 1
ATOM 713 C CA . TYR A 1 95 ? -0.631 4.169 3.719 1.00 92.50 95 TYR A CA 1
ATOM 714 C C . TYR A 1 95 ? -0.723 4.158 5.256 1.00 92.50 95 TYR A C 1
ATOM 716 O O . TYR A 1 95 ? -1.051 5.173 5.869 1.00 92.50 95 TYR A O 1
ATOM 724 N N . LEU A 1 96 ? -0.368 3.040 5.897 1.00 91.50 96 LEU A N 1
ATOM 725 C CA . LEU A 1 96 ? -0.434 2.885 7.358 1.00 91.50 96 LEU A CA 1
ATOM 726 C C . LEU A 1 96 ? 0.585 3.736 8.134 1.00 91.50 96 LEU A C 1
ATOM 728 O O . LEU A 1 96 ? 0.503 3.828 9.362 1.00 91.50 96 LEU A O 1
ATOM 732 N N . ASN A 1 97 ? 1.570 4.321 7.451 1.00 92.38 97 ASN A N 1
ATOM 733 C CA . ASN A 1 97 ? 2.640 5.099 8.072 1.00 92.38 97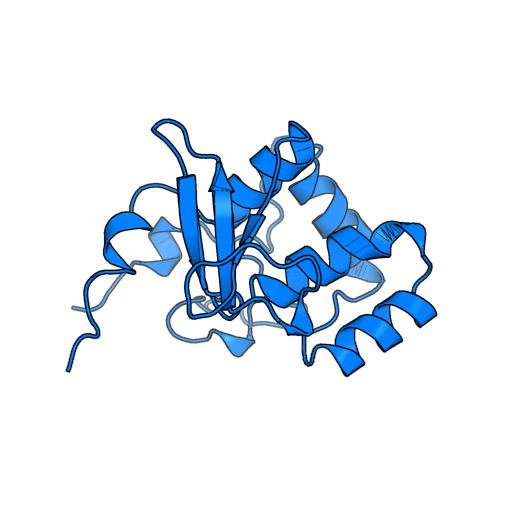 ASN A CA 1
ATOM 734 C C . ASN A 1 97 ? 2.707 6.550 7.576 1.00 92.38 97 A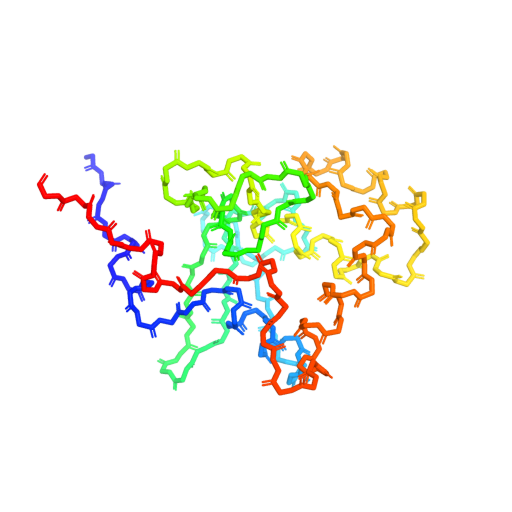SN A C 1
ATOM 736 O O . ASN A 1 97 ? 3.633 7.264 7.961 1.00 92.38 97 ASN A O 1
ATOM 740 N N . GLN A 1 98 ? 1.738 7.006 6.775 1.00 88.88 98 GLN A N 1
ATOM 741 C CA . GLN A 1 98 ? 1.746 8.346 6.174 1.00 88.88 98 GLN A CA 1
ATOM 742 C C . GLN A 1 98 ? 1.847 9.483 7.211 1.00 88.88 98 GLN A C 1
ATOM 744 O O . GLN A 1 98 ? 2.493 10.494 6.947 1.00 88.88 98 GLN A O 1
ATOM 749 N N . ASP A 1 99 ? 1.296 9.286 8.413 1.00 87.44 99 ASP A N 1
ATOM 750 C CA . ASP A 1 99 ? 1.289 10.284 9.493 1.00 87.44 99 ASP A CA 1
ATOM 751 C C . ASP A 1 99 ? 2.452 10.135 10.492 1.00 87.44 99 ASP A C 1
ATOM 753 O O . ASP A 1 99 ? 2.636 10.978 11.366 1.00 87.44 99 ASP A O 1
ATOM 757 N N . LYS A 1 100 ? 3.258 9.067 10.395 1.00 87.06 100 LYS A N 1
ATOM 758 C CA . LYS A 1 100 ? 4.300 8.735 11.392 1.00 87.06 100 LYS A CA 1
ATOM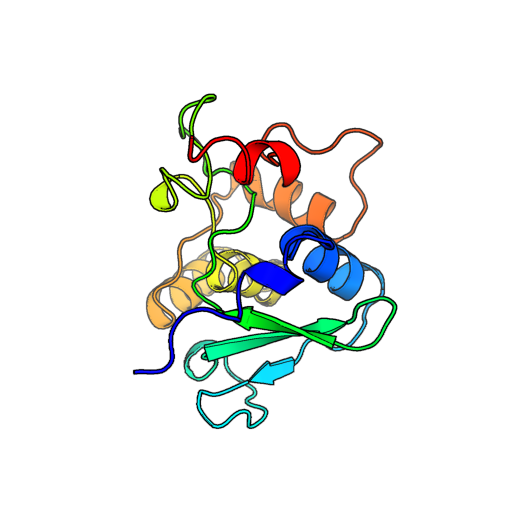 759 C C . LYS A 1 100 ? 5.676 9.344 11.094 1.00 87.06 100 LYS A C 1
ATOM 761 O O . LYS A 1 100 ? 6.631 9.110 11.837 1.00 87.06 100 LYS A O 1
ATOM 766 N N . GLY A 1 101 ? 5.783 10.102 10.003 1.00 85.88 101 GLY A N 1
ATOM 767 C CA . GLY A 1 101 ? 7.034 10.668 9.505 1.00 85.88 101 GLY A CA 1
ATOM 768 C C . GLY A 1 101 ? 7.879 9.677 8.694 1.00 85.88 101 GLY A C 1
ATOM 769 O O . GLY A 1 101 ? 7.785 8.457 8.837 1.00 85.88 101 GLY A O 1
ATOM 770 N N . PHE A 1 102 ? 8.734 10.220 7.821 1.00 87.62 102 PHE A N 1
ATOM 771 C CA . PHE A 1 102 ? 9.466 9.436 6.820 1.00 87.62 102 PHE A CA 1
ATOM 772 C C . PHE A 1 102 ? 10.444 8.419 7.431 1.00 87.62 102 PHE A C 1
ATOM 774 O O . PHE A 1 102 ? 10.501 7.283 6.975 1.00 87.62 102 PHE A O 1
ATOM 781 N N . ALA A 1 103 ? 11.182 8.788 8.483 1.00 90.38 103 ALA A N 1
ATOM 782 C CA . ALA A 1 103 ? 12.163 7.896 9.110 1.00 90.38 103 ALA A CA 1
ATOM 783 C C . ALA A 1 103 ? 11.508 6.637 9.708 1.00 90.38 103 ALA A C 1
ATOM 785 O O . ALA A 1 103 ? 11.946 5.521 9.431 1.00 90.38 103 ALA A O 1
ATOM 786 N N . THR A 1 104 ? 10.414 6.815 10.456 1.00 90.88 104 THR A N 1
ATOM 787 C CA . THR A 1 104 ? 9.616 5.719 11.025 1.00 90.88 104 THR A CA 1
ATOM 788 C C . THR A 1 104 ? 9.063 4.815 9.928 1.00 90.88 104 THR A C 1
ATOM 790 O O . THR A 1 104 ? 9.143 3.595 10.022 1.00 90.88 104 THR A O 1
ATOM 793 N N . TYR A 1 105 ? 8.549 5.407 8.846 1.00 92.75 105 TYR A N 1
ATOM 794 C CA . TYR A 1 105 ? 8.067 4.656 7.691 1.00 92.75 105 TYR A CA 1
ATOM 795 C C . TYR A 1 105 ? 9.158 3.774 7.064 1.00 92.75 105 TYR A C 1
ATOM 797 O O . TYR A 1 105 ? 8.917 2.596 6.810 1.00 92.75 105 TYR A O 1
ATOM 805 N N . ILE A 1 106 ? 10.359 4.315 6.842 1.00 93.12 106 ILE A N 1
ATOM 806 C CA . ILE A 1 106 ? 11.474 3.549 6.269 1.00 93.12 106 ILE A CA 1
ATOM 807 C C . ILE A 1 106 ? 11.894 2.406 7.196 1.00 93.12 106 ILE A C 1
ATOM 809 O O . ILE A 1 106 ? 12.169 1.303 6.723 1.00 93.12 106 ILE A O 1
ATOM 813 N N . GLN A 1 107 ? 11.915 2.629 8.511 1.00 92.69 107 GLN A N 1
ATOM 814 C CA . GLN A 1 107 ? 12.198 1.566 9.474 1.00 92.69 107 GLN A CA 1
ATOM 815 C C . GLN A 1 107 ? 11.161 0.437 9.383 1.00 92.69 107 GLN A C 1
ATOM 817 O O . GLN A 1 107 ? 11.533 -0.730 9.262 1.00 92.69 107 GLN A O 1
ATOM 822 N N . GLU A 1 108 ? 9.873 0.784 9.372 1.00 91.50 108 GLU A N 1
ATOM 823 C CA . GLU A 1 108 ? 8.768 -0.171 9.253 1.00 91.50 108 GLU A CA 1
ATOM 824 C C . GLU A 1 108 ? 8.809 -0.947 7.929 1.00 91.50 108 GLU A C 1
ATOM 826 O O . GLU A 1 108 ? 8.565 -2.154 7.917 1.00 91.50 108 GLU A O 1
ATOM 831 N N . ALA A 1 109 ? 9.127 -0.275 6.819 1.00 91.94 109 ALA A N 1
ATOM 832 C CA . ALA A 1 109 ? 9.238 -0.907 5.508 1.00 91.94 109 ALA A CA 1
ATOM 833 C C . ALA A 1 109 ? 10.379 -1.935 5.469 1.00 91.94 109 ALA A C 1
ATOM 835 O O . ALA A 1 109 ? 10.173 -3.067 5.034 1.00 91.94 109 ALA A O 1
ATOM 836 N N . ASN A 1 110 ? 11.549 -1.583 6.017 1.00 92.31 110 ASN A N 1
ATOM 837 C CA . ASN A 1 110 ? 12.688 -2.498 6.122 1.00 92.31 110 ASN A CA 1
ATOM 838 C C . ASN A 1 110 ? 12.368 -3.725 6.985 1.00 92.31 110 ASN A C 1
ATOM 840 O O . ASN A 1 110 ? 12.666 -4.846 6.584 1.00 92.31 110 ASN A O 1
ATOM 844 N N . GLN A 1 111 ? 11.724 -3.538 8.142 1.00 91.06 111 GLN A N 1
ATOM 845 C CA . GLN A 1 111 ? 11.333 -4.652 9.017 1.00 91.06 111 GLN A CA 1
ATOM 846 C C . GLN A 1 111 ? 10.346 -5.618 8.351 1.00 91.06 111 GLN A C 1
ATOM 848 O O . GLN A 1 111 ? 10.316 -6.803 8.678 1.00 91.06 111 GLN A O 1
ATOM 853 N N . LYS A 1 112 ? 9.523 -5.111 7.432 1.00 88.06 112 LYS A N 1
ATOM 854 C CA . LYS A 1 112 ? 8.518 -5.888 6.696 1.00 88.06 112 LYS A CA 1
ATOM 855 C C . LYS A 1 112 ? 9.033 -6.433 5.366 1.00 88.06 112 LYS A C 1
ATOM 857 O O . LYS A 1 112 ? 8.319 -7.208 4.738 1.00 88.06 112 LYS A O 1
ATOM 862 N N . GLY A 1 113 ? 10.238 -6.041 4.949 1.00 87.88 113 GLY A N 1
ATOM 863 C CA . GLY A 1 113 ? 10.825 -6.433 3.670 1.00 87.88 113 GLY A CA 1
ATOM 864 C C . GLY A 1 113 ? 10.102 -5.851 2.452 1.00 87.88 113 GLY A C 1
ATOM 865 O O . GLY A 1 113 ? 10.161 -6.455 1.386 1.00 87.88 113 GLY A O 1
ATOM 866 N N . CYS A 1 114 ? 9.411 -4.713 2.590 1.00 89.19 114 CYS A N 1
ATOM 867 C CA . CYS A 1 114 ? 8.676 -4.093 1.487 1.00 89.19 114 CYS A CA 1
ATOM 868 C C . CYS A 1 114 ? 9.405 -2.877 0.894 1.00 89.19 114 CYS A C 1
ATOM 870 O O . CYS A 1 114 ? 10.248 -2.239 1.530 1.00 89.19 114 CYS A O 1
ATOM 872 N N . SER A 1 115 ? 9.079 -2.551 -0.358 1.00 90.44 115 SER A N 1
ATOM 873 C CA . SER A 1 115 ? 9.623 -1.383 -1.051 1.00 90.44 115 SER A CA 1
ATOM 874 C C . SER A 1 115 ? 9.068 -0.083 -0.465 1.00 90.44 115 SER A C 1
ATOM 876 O O . SER A 1 115 ? 7.920 -0.011 -0.022 1.00 90.44 115 SER A O 1
ATOM 878 N N . PHE A 1 116 ? 9.857 0.990 -0.539 1.00 90.38 116 PHE A N 1
ATOM 879 C CA . PHE A 1 116 ? 9.430 2.309 -0.082 1.00 90.38 116 PHE A CA 1
ATOM 880 C C . PHE A 1 116 ? 8.937 3.213 -1.221 1.00 90.38 116 PHE A C 1
ATOM 882 O O . PHE A 1 116 ? 9.488 3.255 -2.324 1.00 90.38 116 PHE A O 1
ATOM 889 N N . VAL A 1 117 ? 7.910 4.006 -0.929 1.00 90.44 117 VAL A N 1
ATOM 890 C CA . VAL A 1 117 ? 7.450 5.112 -1.767 1.00 90.44 117 VAL A CA 1
ATOM 891 C C . VAL A 1 117 ? 8.359 6.309 -1.506 1.00 90.44 117 VAL A C 1
ATOM 893 O O . VAL A 1 117 ? 8.446 6.801 -0.376 1.00 90.44 117 VAL A O 1
ATOM 896 N N . SER A 1 118 ? 9.044 6.784 -2.550 1.00 86.19 118 SER A N 1
ATOM 897 C CA . SER A 1 118 ? 9.950 7.932 -2.445 1.00 86.19 118 SER A CA 1
ATOM 898 C C . SER A 1 118 ? 9.200 9.181 -1.985 1.00 86.19 118 SER A C 1
ATOM 900 O O . SER A 1 118 ? 8.054 9.397 -2.379 1.00 86.19 118 SER A O 1
ATOM 902 N N . ALA A 1 119 ? 9.861 10.046 -1.207 1.00 84.56 119 ALA A N 1
ATOM 903 C CA . ALA A 1 119 ? 9.260 11.268 -0.657 1.00 84.56 119 ALA A CA 1
ATOM 904 C C . ALA A 1 119 ? 8.541 12.119 -1.726 1.00 84.56 119 ALA A C 1
ATOM 906 O O . ALA A 1 119 ? 7.444 12.623 -1.502 1.00 84.56 119 ALA A O 1
ATOM 907 N N . THR A 1 120 ? 9.111 12.192 -2.933 1.00 82.94 120 THR A N 1
ATOM 908 C CA . THR A 1 120 ? 8.556 12.930 -4.079 1.00 82.94 120 THR A CA 1
ATOM 909 C C . THR A 1 120 ? 7.267 12.337 -4.654 1.00 82.94 120 THR A C 1
ATOM 911 O O . THR A 1 120 ? 6.535 13.036 -5.352 1.00 82.94 120 THR A O 1
ATOM 914 N N . LYS A 1 121 ? 6.963 11.064 -4.380 1.00 85.50 121 LYS A N 1
ATOM 915 C CA . LYS A 1 121 ? 5.752 10.376 -4.848 1.00 85.50 121 LYS A CA 1
ATOM 916 C C . LYS A 1 121 ? 4.704 10.169 -3.760 1.00 85.50 121 LYS A C 1
ATOM 918 O O . LYS A 1 121 ? 3.553 9.927 -4.108 1.00 85.50 121 LYS A O 1
ATOM 923 N N . GLN A 1 122 ? 5.050 10.319 -2.480 1.00 88.50 122 GLN A N 1
ATOM 924 C CA . GLN A 1 122 ? 4.137 10.042 -1.363 1.00 88.50 122 GLN A CA 1
ATOM 925 C C . GLN A 1 122 ? 2.809 10.791 -1.479 1.00 88.50 122 GLN A C 1
ATOM 927 O O . GLN A 1 122 ? 1.751 10.178 -1.370 1.00 88.50 122 GLN A O 1
ATOM 932 N N . LYS A 1 123 ? 2.848 12.093 -1.791 1.00 87.69 123 LYS A N 1
ATOM 933 C CA . LYS A 1 123 ? 1.624 12.885 -1.980 1.00 87.69 123 LYS A CA 1
ATOM 934 C C . LYS A 1 123 ? 0.748 12.325 -3.102 1.00 87.69 123 LYS A C 1
ATOM 936 O O . LYS A 1 123 ? -0.454 12.209 -2.913 1.00 87.69 123 LYS A O 1
ATOM 941 N N . ALA A 1 124 ? 1.341 11.971 -4.241 1.00 86.38 124 ALA A N 1
ATOM 942 C CA . ALA A 1 124 ? 0.602 11.459 -5.393 1.00 86.38 124 ALA A CA 1
ATOM 943 C C . ALA A 1 124 ? -0.009 10.075 -5.122 1.00 86.38 124 ALA A C 1
ATOM 945 O O . ALA A 1 124 ? -1.138 9.819 -5.524 1.00 86.38 124 ALA A O 1
ATOM 946 N N . VAL A 1 125 ? 0.709 9.191 -4.420 1.00 88.31 125 VAL A N 1
ATOM 947 C CA . VAL A 1 125 ? 0.179 7.879 -4.016 1.00 88.31 125 VAL A CA 1
ATOM 948 C C . VAL A 1 125 ? -0.953 8.049 -3.000 1.00 88.31 125 VAL A C 1
ATOM 950 O O . VAL A 1 125 ? -2.009 7.450 -3.166 1.00 88.31 125 VAL A O 1
ATOM 953 N N . ALA A 1 126 ? -0.768 8.882 -1.971 1.00 90.12 126 ALA A N 1
ATOM 954 C CA . ALA A 1 126 ? -1.782 9.103 -0.939 1.00 90.12 126 ALA A CA 1
ATOM 955 C C . ALA A 1 126 ? -3.059 9.743 -1.503 1.00 90.12 126 ALA A C 1
ATOM 957 O O . ALA A 1 126 ? -4.164 9.343 -1.147 1.00 90.12 126 ALA A O 1
ATOM 958 N N . ASP A 1 127 ? -2.911 10.718 -2.400 1.00 88.00 127 ASP A N 1
ATOM 959 C CA . ASP A 1 127 ? -4.024 11.372 -3.087 1.00 88.00 127 ASP A CA 1
ATOM 960 C C . ASP A 1 127 ? -4.830 10.384 -3.940 1.00 88.00 127 ASP A C 1
ATOM 962 O O . ASP A 1 127 ? -6.058 10.337 -3.842 1.00 88.00 127 ASP A O 1
ATOM 966 N N . PHE A 1 128 ? -4.126 9.525 -4.681 1.00 86.94 128 PHE A N 1
ATOM 967 C CA . PHE A 1 128 ? -4.730 8.452 -5.460 1.00 86.94 128 PHE A CA 1
ATOM 968 C C . PHE A 1 128 ? -5.495 7.457 -4.579 1.00 86.94 128 PHE A C 1
ATOM 970 O O . PHE A 1 128 ? -6.672 7.204 -4.826 1.00 86.94 128 PHE A O 1
ATOM 977 N N . LEU A 1 129 ? -4.878 6.948 -3.504 1.00 88.81 129 LEU A N 1
ATOM 978 C CA . LEU A 1 129 ? -5.538 6.017 -2.578 1.00 88.81 129 LEU A CA 1
ATOM 979 C C . LEU A 1 129 ? -6.739 6.646 -1.864 1.00 88.81 129 LEU A C 1
ATOM 981 O O . LEU A 1 129 ? -7.690 5.950 -1.530 1.00 88.81 129 LEU A O 1
ATOM 985 N N . ALA A 1 130 ? -6.716 7.957 -1.629 1.00 86.00 130 ALA A N 1
ATOM 986 C CA . ALA A 1 130 ? -7.837 8.673 -1.034 1.00 86.00 130 ALA A CA 1
ATOM 987 C C . ALA A 1 130 ? -8.964 8.983 -2.039 1.00 86.00 130 ALA A C 1
ATOM 989 O O . ALA A 1 130 ? -10.011 9.485 -1.624 1.00 86.00 130 ALA A O 1
ATOM 990 N N . GLY A 1 131 ? -8.769 8.717 -3.336 1.00 80.31 131 GLY A N 1
ATOM 991 C CA . GLY A 1 131 ? -9.709 9.086 -4.398 1.00 80.31 131 GLY A CA 1
ATOM 992 C C . GLY A 1 131 ? -9.784 10.596 -4.648 1.00 80.31 131 GLY A C 1
ATOM 993 O O . GLY A 1 131 ? -10.796 11.090 -5.135 1.00 80.31 131 GLY A O 1
ATOM 994 N N . LYS A 1 132 ? -8.738 11.346 -4.278 1.00 77.62 132 LYS A N 1
ATOM 995 C CA . LYS A 1 132 ? -8.665 12.812 -4.414 1.00 77.62 132 LYS A CA 1
ATOM 996 C C . LYS A 1 132 ? -8.077 13.268 -5.752 1.00 77.62 132 LYS A C 1
AT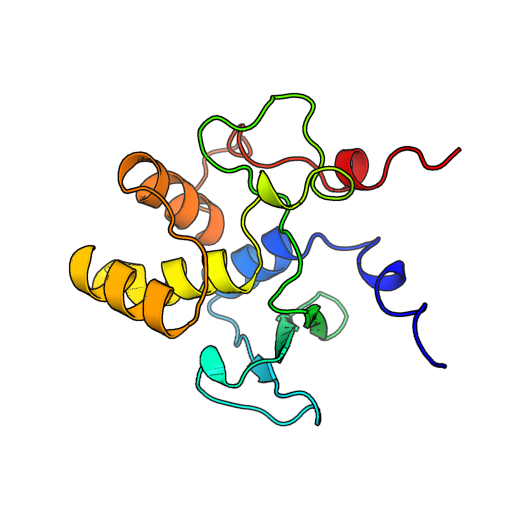OM 998 O O . LYS A 1 132 ? -8.078 14.464 -6.041 1.00 77.62 132 LYS A O 1
ATOM 1003 N N . SER A 1 133 ? -7.620 12.328 -6.577 1.00 62.09 133 SER A N 1
ATOM 1004 C CA . SER A 1 133 ? -7.003 12.634 -7.862 1.00 62.09 133 SER A CA 1
ATOM 1005 C C . SER A 1 133 ? -8.038 13.221 -8.810 1.00 62.09 133 SER A C 1
ATOM 1007 O O . SER A 1 133 ? -8.988 12.558 -9.220 1.00 62.09 133 SER A O 1
ATOM 1009 N N . ALA A 1 134 ? -7.864 14.503 -9.124 1.00 44.69 134 ALA A N 1
ATOM 1010 C CA . ALA A 1 134 ? -8.728 15.239 -10.027 1.00 44.69 134 ALA A CA 1
ATOM 1011 C C . ALA A 1 134 ? -8.686 14.604 -11.426 1.00 44.69 134 ALA A C 1
ATOM 1013 O O . ALA A 1 134 ? -7.746 14.827 -12.180 1.00 44.69 134 ALA A O 1
ATOM 1014 N N . SER A 1 135 ? -9.714 13.820 -11.756 1.00 42.69 135 SER A N 1
ATOM 1015 C CA . SER A 1 135 ? -10.138 13.407 -13.104 1.00 42.69 135 SER A CA 1
ATOM 1016 C C . SER A 1 135 ? -9.151 12.642 -14.008 1.00 42.69 135 SER A C 1
ATOM 1018 O O . SER A 1 135 ? -9.590 12.136 -15.038 1.00 42.69 135 SER A O 1
ATOM 1020 N N . THR A 1 136 ? -7.874 12.508 -13.652 1.00 44.69 136 THR A N 1
ATOM 1021 C CA . THR A 1 136 ? -6.850 11.834 -14.461 1.00 44.69 136 THR A CA 1
ATOM 1022 C C . THR A 1 136 ? -6.093 10.862 -13.568 1.00 44.69 136 THR A C 1
ATOM 1024 O O . THR A 1 136 ? -5.470 11.276 -12.588 1.00 44.69 136 THR A O 1
ATOM 1027 N N . GLU A 1 137 ? -6.154 9.567 -13.887 1.00 54.31 137 GLU A N 1
ATOM 1028 C CA . GLU A 1 137 ? -5.304 8.559 -13.250 1.00 54.31 137 GLU A CA 1
ATOM 1029 C C . GLU A 1 137 ? -3.847 9.047 -13.290 1.00 54.31 137 GLU A C 1
ATOM 1031 O O . GLU A 1 137 ? -3.399 9.567 -14.320 1.00 54.31 137 GLU A O 1
ATOM 1036 N N . PRO A 1 138 ? -3.085 8.963 -12.185 1.00 58.81 138 PRO A N 1
ATOM 1037 C CA . PRO A 1 138 ? -1.700 9.404 -12.212 1.00 58.81 138 PRO A CA 1
ATOM 1038 C C . PRO A 1 138 ? -0.975 8.614 -13.304 1.00 58.81 138 PRO A C 1
ATOM 1040 O O . PRO A 1 138 ? -1.149 7.408 -13.386 1.00 58.81 138 PRO A O 1
ATOM 1043 N N . SER A 1 139 ? -0.126 9.257 -14.112 1.00 61.34 139 SER A N 1
ATOM 1044 C CA . SER A 1 139 ? 0.606 8.609 -15.225 1.00 61.34 139 SER A CA 1
ATOM 1045 C C . SER A 1 139 ? 1.427 7.367 -14.813 1.00 61.34 139 SER A C 1
ATOM 1047 O O . SER A 1 139 ? 1.887 6.603 -15.660 1.00 61.34 139 SER A O 1
ATOM 1049 N N . SER A 1 140 ? 1.616 7.166 -13.507 1.00 71.44 140 SER A N 1
ATOM 1050 C CA . SER A 1 140 ? 2.217 5.979 -12.902 1.00 71.44 140 SER A CA 1
ATOM 1051 C C . SER A 1 140 ? 1.277 4.767 -12.812 1.00 71.44 140 SER A C 1
ATOM 1053 O O . SER A 1 140 ? 1.771 3.666 -12.597 1.00 71.44 140 SER A O 1
ATOM 1055 N N . VAL A 1 141 ? -0.043 4.941 -12.901 1.00 71.19 141 VAL A N 1
ATOM 1056 C CA . VAL A 1 141 ? -1.023 3.851 -12.870 1.00 71.19 141 VAL A CA 1
ATOM 1057 C C . VAL A 1 141 ? -1.220 3.329 -14.285 1.00 71.19 141 VAL A C 1
ATOM 1059 O O . VAL A 1 141 ? -1.483 4.088 -15.215 1.00 71.19 141 VAL A O 1
ATOM 1062 N N . VAL A 1 142 ? -1.040 2.024 -14.448 1.00 70.56 142 VAL A N 1
ATOM 1063 C CA . VAL A 1 142 ? -1.248 1.323 -15.714 1.00 70.56 142 VAL A CA 1
ATOM 1064 C C . VAL A 1 142 ? -2.618 0.654 -15.659 1.00 70.56 142 VAL A C 1
ATOM 1066 O O . VAL A 1 142 ? -2.929 -0.024 -14.687 1.00 70.56 142 VAL A O 1
ATOM 1069 N N . ALA A 1 143 ? -3.445 0.822 -16.690 1.00 64.44 143 ALA A N 1
ATOM 1070 C CA . ALA A 1 143 ? -4.736 0.144 -16.742 1.00 64.44 143 ALA A CA 1
ATOM 1071 C C . ALA A 1 143 ? -4.549 -1.385 -16.704 1.00 64.44 143 ALA A C 1
ATOM 1073 O O . ALA A 1 143 ? -3.703 -1.930 -17.420 1.00 64.44 143 ALA A O 1
ATOM 1074 N N . LEU A 1 144 ? -5.366 -2.087 -15.912 1.00 54.91 144 LEU A N 1
ATOM 1075 C CA . LEU A 1 144 ? -5.308 -3.548 -15.763 1.00 54.91 144 LEU A CA 1
ATOM 1076 C C . LEU A 1 144 ? -5.438 -4.293 -17.109 1.00 54.91 144 LEU A C 1
ATOM 1078 O O . LEU A 1 144 ? -4.799 -5.321 -17.320 1.00 54.91 144 LEU A O 1
ATOM 1082 N N . GLU A 1 145 ? -6.194 -3.732 -18.055 1.00 48.97 145 GLU A N 1
ATOM 1083 C CA . GLU A 1 145 ? -6.332 -4.246 -19.428 1.00 48.97 145 GLU A CA 1
ATOM 1084 C C . GLU A 1 145 ? -4.978 -4.286 -20.166 1.00 48.97 145 GLU A C 1
ATOM 1086 O O . GLU A 1 145 ? -4.690 -5.228 -20.902 1.00 48.97 145 GLU A O 1
ATOM 1091 N N . ALA A 1 146 ? -4.098 -3.306 -19.928 1.00 43.69 146 ALA A N 1
ATOM 1092 C CA . ALA A 1 146 ? -2.749 -3.274 -20.496 1.00 43.69 146 ALA A CA 1
ATOM 1093 C C . ALA A 1 146 ? -1.790 -4.246 -19.783 1.00 43.69 146 ALA A C 1
ATOM 1095 O O . ALA A 1 146 ? -0.852 -4.747 -20.401 1.00 43.69 146 ALA A O 1
ATOM 1096 N N . ALA A 1 147 ? -2.044 -4.557 -18.507 1.00 46.62 147 ALA A N 1
ATOM 1097 C CA . ALA A 1 147 ? -1.296 -5.546 -17.729 1.00 46.62 147 ALA A CA 1
ATOM 1098 C C . ALA A 1 147 ? -1.610 -7.002 -18.121 1.00 46.62 147 ALA A C 1
ATOM 1100 O O . ALA A 1 147 ? -0.755 -7.873 -17.976 1.00 46.62 147 ALA A O 1
ATOM 1101 N N . LEU A 1 148 ? -2.821 -7.260 -18.625 1.00 44.66 148 LEU A N 1
ATOM 1102 C CA . LEU A 1 148 ? -3.294 -8.584 -19.047 1.00 44.66 148 LEU A CA 1
ATOM 1103 C C . LEU A 1 148 ? -3.042 -8.882 -20.540 1.00 44.66 148 LEU A C 1
ATOM 1105 O O . LEU A 1 148 ? -3.256 -10.010 -20.991 1.00 44.66 148 LEU A O 1
ATOM 1109 N N . CYS A 1 149 ? -2.574 -7.911 -21.332 1.00 28.41 149 CYS A N 1
ATOM 1110 C CA . CYS A 1 149 ? -2.475 -8.072 -22.781 1.00 28.41 149 CYS A CA 1
ATOM 1111 C C . CYS A 1 149 ? -1.196 -8.794 -23.258 1.00 28.41 149 CYS A C 1
ATOM 1113 O O . CYS A 1 149 ? -0.097 -8.242 -23.273 1.00 28.41 149 CYS A O 1
ATOM 1115 N N . ARG A 1 150 ? -1.448 -9.984 -23.828 1.00 34.09 150 ARG A N 1
ATOM 1116 C CA . ARG A 1 150 ? -0.643 -10.817 -24.749 1.00 34.09 150 ARG A CA 1
ATOM 1117 C C . ARG A 1 150 ? 0.331 -11.809 -24.112 1.00 34.09 150 ARG A C 1
ATOM 1119 O O . ARG A 1 150 ? 1.548 -11.660 -24.204 1.00 34.09 150 ARG A O 1
ATOM 1126 N N . GLY A 1 151 ? -0.225 -12.901 -23.593 1.00 35.03 151 GLY A N 1
ATOM 1127 C CA . GLY A 1 151 ? 0.249 -14.225 -24.000 1.00 35.03 151 GLY A CA 1
ATOM 1128 C C . GLY A 1 151 ? -0.512 -14.619 -25.267 1.00 35.03 151 GLY A C 1
ATOM 1129 O O . GLY A 1 151 ? -1.710 -14.878 -25.182 1.00 35.03 151 GLY A O 1
ATOM 1130 N N . HIS A 1 152 ? 0.145 -14.546 -26.426 1.00 30.58 152 HIS A N 1
ATOM 1131 C CA . HIS A 1 152 ? -0.292 -15.244 -27.636 1.00 30.58 152 HIS A CA 1
ATOM 1132 C C . HIS A 1 152 ? 0.585 -16.481 -27.777 1.00 30.58 152 HIS A C 1
ATOM 1134 O O . HIS A 1 152 ? 1.797 -16.336 -27.485 1.00 30.58 152 HIS A O 1
#

Nearest PDB structures (foldseek):
  5yde-assembly1_A  TM=8.445E-01  e=3.189E-05  Homo sapiens
  5ydf-assembly2_B  TM=8.163E-01  e=7.076E-04  Homo sapiens
  5zvt-assembly1_b  TM=5.555E-01  e=4.374E+00  Grass carp reovirus

pLDDT: mean 80.35, std 18.6, range [28.41, 96.31]

Radius of gyration: 15.04 Å; Cα contacts (8 Å, |Δi|>4): 205; chains: 1; bounding box: 33×45×40 Å

Foldseek 3Di:
DDPDDQVPVCVPPQVLVLLLVCQQVVHDKFFAAPVRDGDDDLLRGQWIWGDDPVGTRTHGQQQFHQFFAPPQDLLDACQPHVVRGFGNSQLVLLVVCVPVDDVVSVVSCVVSVGDYHDPVCSVVSNCSSNVNPPPDDPSRGDPVVSNPDDPD

Mean predicted aligned error: 8.04 Å

Solvent-accessible surface area (backbone atoms only — not comparable to full-atom values): 8968 Å² total; per-residue (Å²): 138,91,84,88,67,78,69,72,69,50,75,82,51,57,68,59,58,34,48,17,50,27,56,49,72,68,47,77,70,46,32,18,25,86,84,72,41,81,48,94,46,76,78,62,32,46,26,37,37,32,57,49,102,91,52,69,48,78,38,53,29,80,42,47,26,49,42,48,43,90,90,46,63,89,85,62,32,42,73,86,37,36,86,39,21,40,25,43,45,22,55,50,55,48,64,80,26,70,88,63,43,69,70,55,36,53,52,54,27,58,78,56,73,38,63,79,76,53,80,93,44,42,64,61,52,52,32,46,32,50,67,64,52,79,95,52,81,57,91,46,53,53,59,64,72,68,46,68,65,76,91,126